Protein AF-A0A3D1LBL6-F1 (afdb_monomer_lite)

Foldseek 3Di:
DCPPLNDQPLVLVPPPSPWPWDADPVRDIGCVVTCLSVDPVNPCVSVVCVVVVVVSVVVVVVVVD

pLDDT: mean 87.8, std 12.75, range [40.31, 96.75]

Structure (mmCIF, N/CA/C/O backbone):
data_AF-A0A3D1LBL6-F1
#
_entry.id   AF-A0A3D1LBL6-F1
#
loop_
_atom_site.group_PDB
_atom_site.id
_atom_site.type_symbol
_atom_site.label_atom_id
_atom_site.label_alt_id
_atom_site.label_comp_id
_atom_site.label_asym_id
_atom_site.label_entity_id
_atom_site.label_seq_id
_atom_site.pdbx_PDB_ins_code
_atom_site.Cartn_x
_atom_site.Cartn_y
_atom_site.Cartn_z
_atom_site.occupancy
_atom_site.B_iso_or_equiv
_atom_site.auth_seq_id
_atom_site.auth_comp_id
_atom_site.auth_asym_id
_atom_site.auth_atom_id
_atom_site.pdbx_PDB_model_num
ATOM 1 N N . PHE A 1 1 ? 18.026 -1.241 4.038 1.00 45.94 1 PHE A N 1
ATOM 2 C CA . PHE A 1 1 ? 17.829 -0.573 2.739 1.00 45.94 1 PHE A CA 1
ATOM 3 C C . PHE A 1 1 ? 16.327 -0.508 2.505 1.00 45.94 1 PHE A C 1
ATOM 5 O O . PHE A 1 1 ? 15.721 -1.553 2.340 1.00 45.94 1 PHE A O 1
ATOM 12 N N . ASN A 1 2 ? 15.706 0.662 2.660 1.00 40.31 2 ASN A N 1
ATOM 13 C CA . ASN A 1 2 ? 14.257 0.846 2.525 1.00 40.31 2 ASN A CA 1
ATOM 14 C C . ASN A 1 2 ? 14.077 2.142 1.728 1.00 40.31 2 ASN A C 1
ATOM 16 O O . ASN A 1 2 ? 14.015 3.232 2.288 1.00 40.31 2 ASN A O 1
ATOM 20 N N . CYS A 1 3 ? 14.206 2.047 0.409 1.00 51.94 3 CYS A N 1
ATOM 21 C CA . CYS A 1 3 ? 13.910 3.168 -0.475 1.00 51.94 3 CYS A CA 1
ATOM 22 C C . CYS A 1 3 ? 12.385 3.305 -0.607 1.00 51.94 3 CYS A C 1
ATOM 24 O O . CYS A 1 3 ? 11.652 2.369 -0.297 1.00 51.94 3 CYS A O 1
ATOM 26 N N . LEU A 1 4 ? 11.897 4.450 -1.098 1.00 52.28 4 LEU A N 1
ATOM 27 C CA . LEU A 1 4 ? 10.473 4.721 -1.378 1.00 52.28 4 LEU A CA 1
ATOM 28 C C . LEU A 1 4 ? 9.757 3.618 -2.200 1.00 52.28 4 LEU A C 1
ATOM 30 O O . LEU A 1 4 ? 8.535 3.601 -2.269 1.00 52.28 4 LEU A O 1
ATOM 34 N N . PHE A 1 5 ? 10.521 2.711 -2.815 1.00 57.00 5 PHE A N 1
ATOM 35 C CA . PHE A 1 5 ? 10.078 1.567 -3.614 1.00 57.00 5 PHE A CA 1
ATOM 36 C C . PHE A 1 5 ? 9.827 0.286 -2.796 1.00 57.00 5 PHE A C 1
ATOM 38 O O . PHE A 1 5 ? 9.318 -0.693 -3.326 1.00 57.00 5 PHE A O 1
ATOM 45 N N . CYS A 1 6 ? 10.172 0.266 -1.508 1.00 68.56 6 CYS A N 1
ATOM 46 C CA . CYS A 1 6 ? 9.966 -0.884 -0.622 1.00 68.56 6 CYS A CA 1
ATOM 47 C C . CYS A 1 6 ? 8.707 -0.754 0.250 1.00 68.56 6 CYS A C 1
ATOM 49 O O . CYS A 1 6 ? 8.268 -1.732 0.856 1.00 68.56 6 CYS A O 1
ATOM 51 N N . TYR A 1 7 ? 8.091 0.432 0.292 1.00 79.38 7 TYR A N 1
ATOM 52 C CA . TYR A 1 7 ? 6.813 0.651 0.964 1.00 79.38 7 TYR A CA 1
ATOM 53 C C . TYR A 1 7 ? 5.698 0.857 -0.063 1.00 79.38 7 TYR A C 1
ATOM 55 O O . TYR A 1 7 ? 5.674 1.844 -0.793 1.00 79.38 7 TYR A O 1
ATOM 63 N N . CYS A 1 8 ? 4.754 -0.084 -0.116 1.00 89.12 8 CYS A N 1
ATOM 64 C CA . CYS A 1 8 ? 3.590 0.026 -0.985 1.00 89.12 8 CYS A CA 1
ATOM 65 C C . CYS A 1 8 ? 2.546 0.954 -0.338 1.00 89.12 8 CYS A C 1
ATOM 67 O O . CYS A 1 8 ? 1.938 0.553 0.660 1.00 89.12 8 CYS A O 1
ATOM 69 N N . PRO A 1 9 ? 2.255 2.141 -0.906 1.00 90.00 9 PRO A N 1
ATOM 70 C CA . PRO A 1 9 ? 1.268 3.057 -0.328 1.00 90.00 9 PRO A CA 1
ATOM 71 C C . PRO A 1 9 ? -0.140 2.445 -0.308 1.00 90.00 9 PRO A C 1
ATOM 73 O O . PRO A 1 9 ? -0.954 2.781 0.545 1.00 90.00 9 PRO A O 1
ATOM 76 N N . LEU A 1 10 ? -0.405 1.469 -1.184 1.00 92.94 10 LEU A N 1
ATOM 77 C CA . LEU A 1 10 ? -1.675 0.745 -1.248 1.00 92.94 10 LEU A CA 1
ATOM 78 C C . LEU A 1 10 ? -1.923 -0.169 -0.038 1.00 92.94 10 LEU A C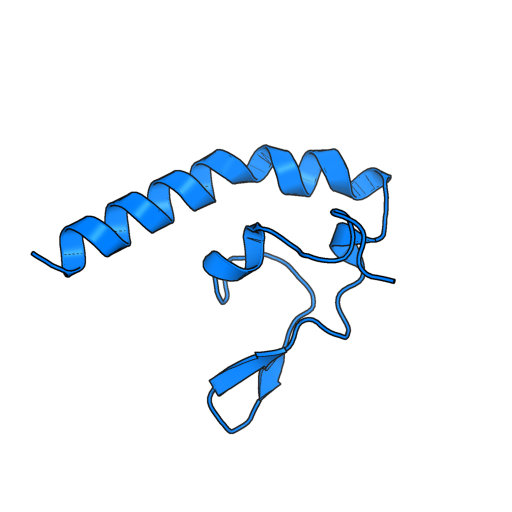 1
ATOM 80 O O . LEU A 1 10 ? -2.996 -0.759 0.051 1.00 92.94 10 LEU A O 1
ATOM 84 N N . TYR A 1 11 ? -0.981 -0.295 0.904 1.00 92.12 11 TYR A N 1
ATOM 85 C CA . TYR A 1 11 ? -1.171 -1.056 2.144 1.00 92.12 11 TYR A CA 1
ATOM 86 C C . TYR A 1 11 ? -2.474 -0.676 2.871 1.00 92.12 11 TYR A C 1
ATOM 88 O O . TYR A 1 11 ? -3.208 -1.562 3.315 1.00 92.12 11 TYR A O 1
ATOM 96 N N . ALA A 1 12 ? -2.801 0.622 2.912 1.00 91.12 12 ALA A N 1
ATOM 97 C CA . ALA A 1 12 ? -3.991 1.161 3.577 1.00 91.12 12 ALA A CA 1
ATOM 98 C C . ALA A 1 12 ? -5.325 0.719 2.942 1.00 91.12 12 ALA A C 1
ATOM 100 O O . ALA A 1 12 ? -6.364 0.770 3.598 1.00 91.12 12 ALA A O 1
ATOM 101 N N . LEU A 1 13 ? -5.303 0.217 1.701 1.00 94.69 13 LEU A N 1
ATOM 102 C CA . LEU A 1 13 ? -6.479 -0.359 1.040 1.00 94.69 13 LEU A CA 1
ATOM 103 C C . LEU A 1 13 ? -6.824 -1.765 1.555 1.00 94.69 13 LEU A C 1
ATOM 105 O O . LEU A 1 13 ? -7.791 -2.372 1.103 1.00 94.69 13 LEU A O 1
ATOM 109 N N . GLY A 1 14 ? -6.044 -2.322 2.488 1.00 93.88 14 GLY A N 1
ATOM 110 C CA . GLY A 1 14 ? -6.339 -3.624 3.078 1.00 93.88 14 GLY A CA 1
ATOM 111 C C . GLY A 1 14 ? -6.410 -4.711 2.008 1.00 93.88 14 GLY A C 1
ATOM 112 O O . GLY A 1 14 ? -5.509 -4.818 1.172 1.00 93.88 14 GLY A O 1
ATOM 113 N N . LYS A 1 15 ? -7.458 -5.537 2.024 1.00 94.31 15 LYS A N 1
ATOM 114 C CA . LYS A 1 15 ? -7.632 -6.622 1.044 1.00 94.31 15 LYS A CA 1
ATOM 115 C C . LYS A 1 15 ? -7.732 -6.133 -0.406 1.00 94.31 15 LYS A C 1
ATOM 117 O O . LYS A 1 15 ? -7.331 -6.850 -1.317 1.00 94.31 15 LYS A O 1
ATOM 122 N N . ASP A 1 16 ? -8.163 -4.890 -0.599 1.00 95.00 16 ASP A N 1
ATOM 123 C CA . ASP A 1 16 ? -8.419 -4.307 -1.911 1.00 95.00 16 ASP A CA 1
ATOM 124 C C . ASP A 1 16 ? -7.155 -3.698 -2.536 1.00 95.00 16 ASP A C 1
ATOM 126 O O . ASP A 1 16 ? -7.222 -3.108 -3.610 1.00 95.00 16 ASP A O 1
ATOM 130 N N . CYS A 1 17 ? -5.974 -3.849 -1.915 1.00 93.94 17 CYS A N 1
ATOM 131 C CA . CYS A 1 17 ? -4.725 -3.296 -2.449 1.00 93.94 17 CYS A CA 1
ATOM 132 C C . CYS A 1 17 ? -4.270 -3.947 -3.769 1.00 93.94 17 CYS A C 1
ATOM 134 O O . CYS A 1 17 ? -3.478 -3.355 -4.502 1.00 93.94 17 CYS A O 1
ATOM 136 N N . GLY A 1 18 ? -4.772 -5.148 -4.088 1.00 91.94 18 GLY A N 1
ATOM 137 C CA . GLY A 1 18 ? -4.441 -5.883 -5.315 1.00 91.94 18 GLY A CA 1
ATOM 138 C C . GLY A 1 18 ? -3.011 -6.438 -5.358 1.00 91.94 18 GLY A C 1
ATOM 139 O O . GLY A 1 18 ? -2.514 -6.754 -6.439 1.00 91.94 18 GLY A O 1
ATOM 140 N N . GLY A 1 19 ? -2.338 -6.511 -4.204 1.00 91.88 19 GLY A N 1
ATOM 141 C CA . GLY A 1 19 ? -0.992 -7.065 -4.062 1.00 91.88 19 GLY A CA 1
ATOM 142 C C . GLY A 1 19 ? -0.949 -8.514 -3.592 1.00 91.88 19 GLY A C 1
ATOM 143 O O . GLY A 1 19 ? -1.956 -9.067 -3.161 1.00 91.88 19 GLY A O 1
ATOM 144 N N . ASN A 1 20 ? 0.242 -9.111 -3.638 1.00 93.25 20 ASN A N 1
ATOM 145 C CA . ASN A 1 20 ? 0.487 -10.475 -3.171 1.00 93.25 20 ASN A CA 1
ATOM 146 C C . ASN A 1 20 ? 0.859 -10.486 -1.678 1.00 93.25 20 ASN A C 1
ATOM 148 O O . ASN A 1 20 ? 2.011 -10.707 -1.310 1.00 93.25 20 ASN A O 1
ATOM 152 N N . PHE A 1 21 ? -0.102 -10.134 -0.825 1.00 93.88 21 PHE A N 1
ATOM 153 C CA . PHE A 1 21 ? 0.064 -10.099 0.630 1.00 93.88 21 PHE A CA 1
ATOM 154 C C . PHE A 1 21 ? -0.636 -11.296 1.282 1.00 93.88 21 PHE A C 1
ATOM 156 O O . PHE A 1 21 ? -1.497 -11.938 0.681 1.00 93.88 21 PHE A O 1
ATOM 163 N N . ARG A 1 22 ? -0.339 -11.528 2.558 1.00 95.50 22 ARG A N 1
ATOM 164 C CA . ARG A 1 22 ? -1.109 -12.429 3.427 1.00 95.50 22 ARG A CA 1
ATOM 165 C C . ARG A 1 22 ? -1.489 -11.722 4.723 1.00 95.50 22 ARG A C 1
ATOM 167 O O . ARG A 1 22 ? -0.898 -10.701 5.064 1.00 95.50 22 ARG A O 1
ATOM 174 N N . TYR A 1 23 ? -2.464 -12.263 5.442 1.00 96.31 23 TYR A N 1
ATOM 175 C CA . TYR A 1 23 ? -2.713 -11.876 6.828 1.00 96.31 23 TYR A CA 1
ATOM 176 C C . TYR A 1 23 ? -2.099 -12.922 7.755 1.00 96.31 23 TYR A C 1
ATOM 178 O O . TYR A 1 23 ? -2.220 -14.120 7.502 1.00 96.31 23 TYR A O 1
ATOM 186 N N . THR A 1 24 ? -1.414 -12.468 8.800 1.00 96.25 24 THR A N 1
ATOM 187 C CA . THR A 1 24 ? -0.974 -13.335 9.895 1.00 96.25 24 THR A CA 1
ATOM 188 C C . THR A 1 24 ? -2.181 -13.802 10.710 1.00 96.25 24 THR A C 1
ATOM 190 O O . THR A 1 24 ? -3.264 -13.223 10.623 1.00 96.25 24 THR A O 1
ATOM 193 N N . GLU A 1 25 ? -1.989 -14.807 11.565 1.00 96.75 25 GLU A N 1
ATOM 194 C CA . GLU A 1 25 ? -3.024 -15.269 12.506 1.00 96.75 25 GLU A CA 1
ATOM 195 C C . GLU A 1 25 ? -3.513 -14.149 13.440 1.00 96.75 25 GLU A C 1
ATOM 197 O O . GLU A 1 25 ? -4.678 -14.109 13.819 1.00 96.75 25 GLU A O 1
ATOM 202 N N . SER A 1 26 ? -2.641 -13.186 13.751 1.00 96.69 26 SER A N 1
ATOM 203 C CA . SER A 1 26 ? -2.958 -11.986 14.532 1.00 96.69 26 SER A CA 1
ATOM 204 C C . SER A 1 26 ? -3.653 -10.871 13.734 1.00 96.69 26 SER A C 1
ATOM 206 O O . SER A 1 26 ? -3.861 -9.782 14.263 1.00 96.69 26 SER A O 1
ATOM 208 N N . GLY A 1 27 ? -3.994 -11.104 12.463 1.00 94.88 27 GLY A N 1
ATOM 209 C CA . GLY A 1 27 ? -4.676 -10.130 11.607 1.00 94.88 27 GLY A CA 1
ATOM 210 C C . GLY A 1 27 ? -3.775 -9.024 11.047 1.00 94.88 27 GLY A C 1
ATOM 211 O O . GLY A 1 27 ? -4.274 -8.059 10.468 1.00 94.88 27 GLY A O 1
ATOM 212 N N . ILE A 1 28 ? -2.451 -9.149 11.174 1.00 94.56 28 ILE A N 1
ATOM 213 C CA . ILE A 1 28 ? -1.496 -8.182 10.620 1.00 94.56 28 ILE A CA 1
ATOM 214 C C . ILE A 1 28 ? -1.310 -8.472 9.134 1.00 94.56 28 ILE A C 1
ATOM 216 O O . ILE A 1 28 ? -1.095 -9.614 8.726 1.00 94.56 28 ILE A O 1
ATOM 220 N N . LYS A 1 29 ? -1.381 -7.431 8.306 1.00 93.88 29 LYS A N 1
ATOM 221 C CA . LYS A 1 29 ? -1.123 -7.548 6.872 1.00 93.88 29 LYS A CA 1
ATOM 222 C C . LYS A 1 29 ? 0.388 -7.644 6.636 1.00 93.88 29 LYS A C 1
ATOM 224 O O . LYS A 1 29 ? 1.124 -6.693 6.873 1.00 93.88 29 LYS A O 1
ATOM 229 N N . ASP A 1 30 ? 0.840 -8.790 6.147 1.00 93.31 30 ASP A N 1
ATOM 230 C CA . ASP A 1 30 ? 2.233 -9.071 5.807 1.00 93.31 30 ASP A CA 1
ATOM 231 C C . ASP A 1 30 ? 2.432 -8.972 4.287 1.00 93.31 30 ASP A C 1
ATOM 233 O O . ASP A 1 30 ? 1.928 -9.791 3.511 1.00 93.31 30 ASP A O 1
ATOM 237 N N . CYS A 1 31 ? 3.170 -7.944 3.867 1.00 92.31 31 CYS A N 1
ATOM 238 C CA . CYS A 1 31 ? 3.525 -7.688 2.470 1.00 92.31 31 CYS A CA 1
ATOM 239 C C . CYS A 1 31 ? 4.962 -8.111 2.123 1.00 92.31 31 CYS A C 1
ATOM 241 O O . CYS A 1 31 ? 5.415 -7.796 1.026 1.00 92.31 31 CYS A O 1
ATOM 243 N N . SER A 1 32 ? 5.687 -8.803 3.012 1.00 89.38 32 SER A N 1
ATOM 244 C CA . SER A 1 32 ? 7.101 -9.162 2.797 1.00 89.38 32 SER A CA 1
ATOM 245 C C . SER A 1 32 ? 7.348 -10.004 1.535 1.00 89.38 32 SER A C 1
ATOM 247 O O . SER A 1 32 ? 8.419 -9.909 0.945 1.00 89.38 32 SER A O 1
ATOM 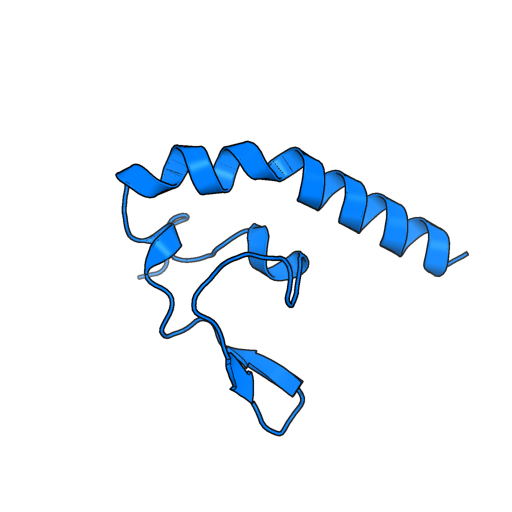249 N N . GLY A 1 33 ? 6.353 -10.778 1.084 1.00 88.88 33 GLY A N 1
ATOM 250 C CA . GLY A 1 33 ? 6.392 -11.550 -0.168 1.00 88.88 33 GLY A CA 1
ATOM 251 C C . GLY A 1 33 ? 5.882 -10.815 -1.417 1.00 88.88 33 GLY A C 1
ATOM 252 O O . GLY A 1 33 ? 5.794 -11.415 -2.489 1.00 88.88 33 GLY A O 1
ATOM 253 N N . CYS A 1 34 ? 5.500 -9.540 -1.308 1.00 90.88 34 CYS A N 1
ATOM 254 C CA . CYS A 1 34 ? 4.952 -8.773 -2.424 1.00 90.88 34 CYS A CA 1
ATOM 255 C C . CYS A 1 34 ? 6.062 -8.034 -3.186 1.00 90.88 34 CYS A C 1
ATOM 257 O O . CYS A 1 34 ? 6.725 -7.155 -2.639 1.00 90.88 34 CYS A O 1
ATOM 259 N N . MET A 1 35 ? 6.220 -8.337 -4.478 1.00 88.88 35 MET A N 1
ATOM 260 C CA . MET A 1 35 ? 7.229 -7.704 -5.344 1.00 88.88 35 MET A CA 1
ATOM 261 C C . MET A 1 35 ? 6.692 -6.564 -6.212 1.00 88.88 35 MET A C 1
ATOM 263 O O . MET A 1 35 ? 7.475 -5.857 -6.833 1.00 88.88 35 MET A O 1
ATOM 267 N N . ILE A 1 36 ? 5.380 -6.308 -6.186 1.00 90.19 36 ILE A N 1
ATOM 268 C CA . ILE A 1 36 ? 4.753 -5.253 -6.997 1.00 90.19 36 ILE A CA 1
ATOM 269 C C . ILE A 1 36 ? 5.444 -3.888 -6.857 1.00 90.19 36 ILE A C 1
ATOM 271 O O . ILE A 1 36 ? 5.746 -3.304 -7.893 1.00 90.19 36 ILE A O 1
ATOM 275 N N . PRO A 1 37 ? 5.722 -3.347 -5.650 1.00 86.81 37 PRO A N 1
ATOM 276 C CA . PRO A 1 37 ? 6.362 -2.033 -5.550 1.00 86.81 37 PRO A CA 1
ATOM 277 C C . PRO A 1 37 ? 7.861 -2.061 -5.919 1.00 86.81 37 PRO A C 1
ATOM 279 O O . PRO A 1 37 ? 8.447 -1.003 -6.136 1.00 86.81 37 PRO A O 1
ATOM 282 N N . HIS A 1 38 ? 8.467 -3.252 -6.025 1.00 83.94 38 HIS A N 1
ATOM 283 C CA . HIS A 1 38 ? 9.888 -3.451 -6.322 1.00 83.94 38 HIS A CA 1
ATOM 284 C C . HIS A 1 38 ? 10.200 -3.514 -7.828 1.00 83.94 38 HIS A C 1
ATOM 286 O O . HIS A 1 38 ? 11.369 -3.480 -8.211 1.00 83.94 38 HIS A O 1
ATOM 292 N N . GLU A 1 39 ? 9.178 -3.581 -8.681 1.00 86.56 39 GLU A N 1
ATOM 293 C CA . GLU A 1 39 ? 9.300 -3.585 -10.142 1.00 86.56 39 GLU A CA 1
ATOM 294 C C . GLU A 1 39 ? 8.931 -2.205 -10.704 1.00 86.56 39 GLU A C 1
ATOM 296 O O . GLU A 1 39 ? 7.867 -1.656 -10.403 1.00 86.56 39 GLU A O 1
ATOM 301 N N . LYS A 1 40 ? 9.800 -1.625 -11.539 1.00 85.88 40 LYS A N 1
ATOM 302 C CA . LYS A 1 40 ? 9.628 -0.255 -12.061 1.00 85.88 40 LYS A CA 1
ATOM 303 C C . LYS A 1 40 ? 8.393 -0.133 -12.952 1.00 85.88 40 LYS A C 1
ATOM 305 O O . LYS A 1 40 ? 7.714 0.891 -12.946 1.00 85.88 40 LYS A O 1
ATOM 310 N N . GLU A 1 41 ? 8.088 -1.194 -13.683 1.00 89.00 41 GLU A N 1
ATOM 311 C CA . GLU A 1 41 ? 6.967 -1.330 -14.608 1.00 89.00 41 GLU A CA 1
ATOM 312 C C . GLU A 1 41 ? 5.621 -1.191 -13.879 1.00 89.00 41 GLU A C 1
ATOM 314 O O . GLU A 1 41 ? 4.645 -0.696 -14.441 1.00 89.00 41 GLU A O 1
ATOM 319 N N . ASN A 1 42 ? 5.581 -1.542 -12.591 1.00 89.62 42 ASN A N 1
ATOM 320 C CA . ASN A 1 42 ? 4.391 -1.431 -11.756 1.00 89.62 42 ASN A CA 1
ATOM 321 C C . ASN A 1 42 ? 4.187 -0.028 -11.163 1.00 89.62 42 ASN A C 1
ATOM 323 O O . ASN A 1 42 ? 3.170 0.206 -10.507 1.00 89.62 42 ASN A O 1
ATOM 327 N N . PHE A 1 43 ? 5.087 0.935 -11.398 1.00 86.88 43 PHE A N 1
ATOM 328 C CA . PHE A 1 43 ? 4.949 2.282 -10.836 1.00 86.88 43 PHE A CA 1
ATOM 329 C C . PHE A 1 43 ? 3.639 2.953 -11.258 1.00 86.88 43 PHE A C 1
ATOM 331 O O . PHE A 1 43 ? 2.915 3.460 -10.404 1.00 86.88 43 PHE A O 1
ATOM 338 N N . GLY A 1 44 ? 3.290 2.883 -12.548 1.00 90.31 44 GLY A N 1
ATOM 339 C CA . GLY A 1 44 ? 2.030 3.433 -13.058 1.00 90.31 44 GLY A CA 1
ATOM 340 C C . GLY A 1 44 ? 0.798 2.778 -12.430 1.00 90.31 44 GLY A C 1
ATOM 341 O O . GLY A 1 44 ? -0.193 3.447 -12.151 1.00 90.31 44 GLY A O 1
ATOM 342 N N . ARG A 1 45 ? 0.879 1.478 -12.120 1.00 90.31 45 ARG A N 1
ATOM 343 C CA . ARG A 1 45 ? -0.182 0.750 -11.415 1.00 90.31 45 ARG A CA 1
ATOM 344 C C . ARG A 1 45 ? -0.339 1.231 -9.974 1.00 90.31 45 ARG A C 1
ATOM 346 O O . ARG A 1 45 ? -1.462 1.345 -9.496 1.00 90.31 45 ARG A O 1
ATOM 353 N N . VAL A 1 46 ? 0.764 1.489 -9.272 1.00 90.88 46 VAL A N 1
ATOM 354 C CA . VAL A 1 46 ? 0.729 1.963 -7.881 1.00 90.88 46 VAL A CA 1
ATOM 355 C C . VAL A 1 46 ? 0.228 3.406 -7.813 1.00 90.88 46 VAL A C 1
ATOM 357 O O . VAL A 1 46 ? -0.666 3.701 -7.023 1.00 90.88 46 VAL A O 1
ATOM 360 N N . THR A 1 47 ? 0.758 4.298 -8.654 1.00 91.38 47 THR A N 1
ATOM 361 C CA . THR A 1 47 ? 0.368 5.717 -8.658 1.00 91.38 47 THR A CA 1
ATOM 362 C C . THR A 1 47 ? -1.038 5.949 -9.197 1.00 91.38 47 THR A C 1
ATOM 364 O O . THR A 1 47 ? -1.764 6.778 -8.654 1.00 91.38 47 THR A O 1
ATOM 367 N N . GLY A 1 48 ? -1.481 5.159 -10.180 1.00 94.25 48 GLY A N 1
ATOM 368 C CA . GLY A 1 48 ? -2.841 5.223 -10.722 1.00 94.25 48 GLY A CA 1
ATOM 369 C C . GLY A 1 48 ? -3.946 4.925 -9.703 1.00 94.25 48 GLY A C 1
ATOM 370 O O . GLY A 1 48 ? -5.103 5.239 -9.951 1.00 94.25 48 GLY A O 1
ATOM 371 N N . ARG A 1 49 ? -3.601 4.364 -8.537 1.00 94.81 49 ARG A N 1
ATOM 372 C CA . ARG A 1 49 ? -4.543 4.035 -7.456 1.00 94.81 49 ARG A CA 1
ATOM 373 C C . ARG A 1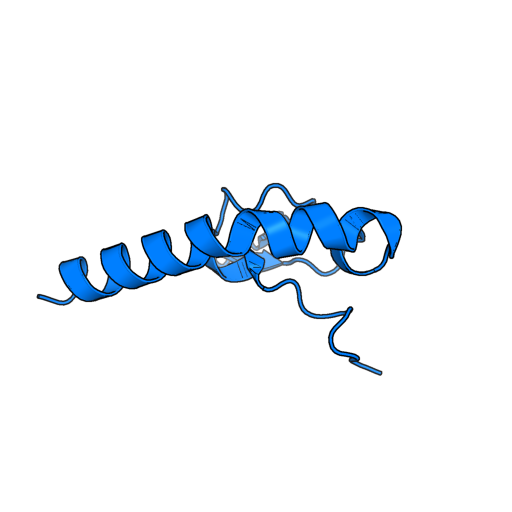 49 ? -4.536 5.018 -6.286 1.00 94.81 49 ARG A C 1
ATOM 375 O O . ARG A 1 49 ? -5.134 4.748 -5.249 1.00 94.81 49 ARG A O 1
ATOM 382 N N . PHE A 1 50 ? -3.888 6.173 -6.428 1.00 93.38 50 PHE A N 1
ATOM 383 C CA . PHE A 1 50 ? -3.877 7.187 -5.367 1.00 93.38 50 PHE A CA 1
ATOM 384 C C . PHE A 1 50 ? -5.273 7.746 -5.061 1.00 93.38 50 PHE A C 1
ATOM 386 O O . PHE A 1 50 ? -5.556 8.059 -3.909 1.00 93.38 50 PHE A O 1
ATOM 393 N N . GLN A 1 51 ? -6.169 7.807 -6.050 1.00 95.50 51 GLN A N 1
ATOM 394 C CA . GLN A 1 51 ? -7.558 8.221 -5.821 1.00 95.50 51 GLN A CA 1
ATOM 395 C C . GLN A 1 51 ? -8.293 7.270 -4.866 1.00 95.50 51 GLN A C 1
ATOM 397 O O . GLN A 1 51 ? -9.033 7.732 -4.000 1.00 95.50 51 GLN A O 1
ATOM 402 N N . ASP A 1 52 ? -8.019 5.967 -4.951 1.00 96.38 52 ASP A N 1
ATOM 403 C CA . ASP A 1 52 ? -8.608 4.971 -4.051 1.00 96.38 52 ASP A CA 1
ATOM 404 C C . ASP A 1 52 ? -8.115 5.158 -2.612 1.00 96.38 52 ASP A C 1
ATOM 406 O O . ASP A 1 52 ? -8.872 4.967 -1.661 1.00 96.38 52 ASP A O 1
ATOM 410 N N . LEU A 1 53 ? -6.853 5.568 -2.438 1.00 94.50 53 LEU A N 1
A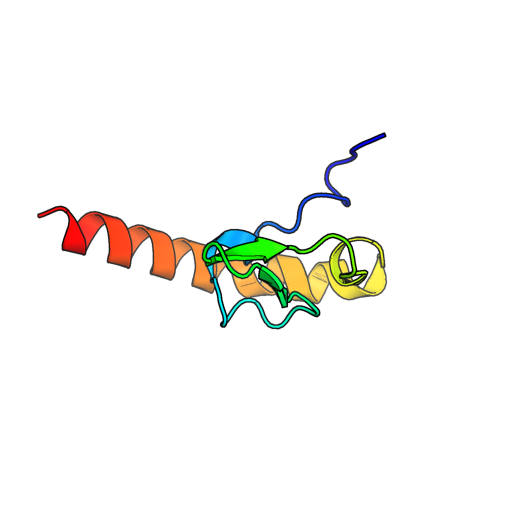TOM 411 C CA . LEU A 1 53 ? -6.311 5.917 -1.123 1.00 94.50 53 LEU A CA 1
ATOM 412 C C . LEU A 1 53 ? -7.003 7.148 -0.541 1.00 94.50 53 LEU A C 1
ATOM 414 O O . LEU A 1 53 ? -7.408 7.113 0.618 1.00 94.50 53 LEU A O 1
ATOM 418 N N . CYS A 1 54 ? -7.172 8.210 -1.331 1.00 95.56 54 CYS A N 1
ATOM 419 C CA . CYS A 1 54 ? -7.901 9.401 -0.894 1.00 95.56 54 CYS A CA 1
ATOM 420 C C . CYS A 1 54 ? -9.339 9.055 -0.490 1.00 95.56 54 CYS A C 1
ATOM 422 O O . CYS A 1 54 ? -9.773 9.439 0.592 1.00 95.56 54 CYS A O 1
ATOM 424 N N . ALA A 1 55 ? -10.045 8.269 -1.309 1.00 96.00 55 ALA A N 1
ATOM 425 C CA . ALA A 1 55 ? -11.394 7.808 -0.991 1.00 96.00 55 ALA A CA 1
ATOM 426 C C . ALA A 1 55 ? -11.424 7.027 0.330 1.00 96.00 55 ALA A C 1
ATOM 428 O O . ALA A 1 55 ? -12.263 7.295 1.190 1.00 96.00 55 ALA A O 1
ATOM 429 N N . ARG A 1 56 ? -10.460 6.118 0.534 1.00 94.75 56 ARG A N 1
ATOM 430 C CA . ARG A 1 56 ? -10.350 5.345 1.771 1.00 94.75 56 ARG A CA 1
ATOM 431 C C . ARG A 1 56 ? -10.121 6.224 3.000 1.00 94.75 56 ARG A C 1
ATOM 433 O O . ARG A 1 56 ? -10.691 5.939 4.047 1.00 94.75 56 ARG A O 1
ATOM 440 N N . ILE A 1 57 ? -9.298 7.262 2.889 1.00 93.94 57 ILE A N 1
ATOM 441 C CA . ILE A 1 57 ? -9.053 8.201 3.990 1.00 93.94 57 ILE A CA 1
ATOM 442 C C . ILE A 1 57 ? -10.344 8.950 4.333 1.00 93.94 57 ILE A C 1
ATOM 444 O O . ILE A 1 57 ? -10.765 8.910 5.485 1.00 93.94 57 ILE A O 1
ATOM 448 N N . CYS A 1 58 ? -11.038 9.509 3.338 1.00 95.69 58 CYS A N 1
ATOM 449 C CA . CYS A 1 58 ? -12.313 10.194 3.564 1.00 95.69 58 CYS A CA 1
ATOM 450 C C . CYS A 1 58 ? -13.375 9.277 4.199 1.00 95.69 58 CYS A C 1
ATOM 452 O O . CYS A 1 58 ? -14.170 9.718 5.020 1.00 95.69 58 CYS A O 1
ATOM 454 N N . GLU A 1 59 ? -13.421 7.991 3.834 1.00 94.50 59 GLU A N 1
ATOM 455 C CA . GLU A 1 59 ? -14.315 7.022 4.484 1.00 94.50 59 GLU A CA 1
ATOM 456 C C . GLU A 1 59 ? -13.989 6.782 5.959 1.00 94.50 59 GLU A C 1
ATOM 458 O O . GLU A 1 59 ? -14.903 6.509 6.736 1.00 94.50 59 GLU A O 1
ATOM 463 N N . LEU A 1 60 ? -12.705 6.784 6.324 1.00 91.44 60 LEU A N 1
ATOM 464 C CA . LEU A 1 60 ? -12.265 6.570 7.701 1.00 91.44 60 LEU A CA 1
ATOM 465 C C . LEU A 1 60 ? -12.607 7.784 8.562 1.00 91.44 60 LEU A C 1
ATOM 467 O O . LEU A 1 60 ? -13.229 7.604 9.601 1.00 91.44 60 LEU A O 1
ATOM 471 N N . GLU A 1 61 ? -12.319 8.992 8.076 1.00 94.25 61 GLU A N 1
ATOM 472 C CA . GLU A 1 61 ? -12.672 10.249 8.755 1.00 94.25 61 GLU A CA 1
ATOM 473 C C . GLU A 1 61 ? -14.182 10.328 9.036 1.00 94.25 61 GLU A C 1
ATOM 475 O O . GLU A 1 61 ? -14.600 10.641 10.143 1.00 94.25 61 GLU A O 1
ATOM 480 N N . ARG A 1 62 ? -15.020 9.920 8.073 1.00 94.25 62 ARG A N 1
ATOM 481 C CA . ARG A 1 62 ? -16.487 9.885 8.227 1.00 94.25 62 ARG A CA 1
ATOM 482 C C . ARG A 1 62 ? -17.021 8.811 9.181 1.00 94.25 62 ARG A C 1
ATOM 484 O O . ARG A 1 62 ? -18.208 8.828 9.479 1.00 94.25 62 ARG A O 1
ATOM 491 N N . LYS A 1 63 ? -16.215 7.811 9.549 1.00 87.19 63 LYS A N 1
ATOM 492 C CA . LYS A 1 63 ? -16.595 6.743 10.498 1.00 87.19 63 LYS A CA 1
ATOM 493 C C . LYS A 1 63 ? -16.162 7.048 11.927 1.00 87.19 63 LYS A C 1
AT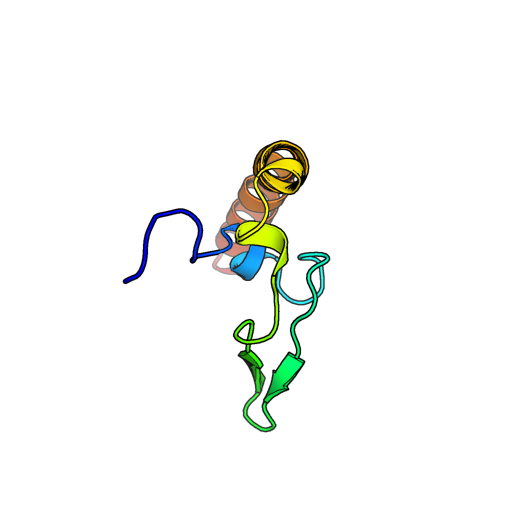OM 495 O O . LYS A 1 63 ? -16.571 6.329 12.835 1.00 87.19 63 LYS A O 1
ATOM 500 N N . GLU A 1 64 ? -15.283 8.028 12.093 1.00 77.25 64 GLU A N 1
ATOM 501 C CA . GLU A 1 64 ? -14.843 8.518 13.396 1.00 77.25 64 GLU A CA 1
ATOM 502 C C . GLU A 1 64 ? -15.808 9.570 13.973 1.00 77.25 64 GLU A C 1
ATOM 504 O O . GLU A 1 64 ? -15.768 9.819 15.178 1.00 77.25 64 GLU A O 1
ATOM 509 N N . GLU A 1 65 ? -16.693 10.127 13.137 1.00 59.81 65 GLU A N 1
ATOM 510 C CA . GLU A 1 65 ? -17.868 10.939 13.510 1.00 59.81 65 GLU A CA 1
ATOM 511 C C . GLU A 1 65 ? -19.071 10.076 13.928 1.00 59.81 65 GLU A C 1
ATOM 513 O O . GLU A 1 65 ? -19.747 10.459 14.913 1.00 59.81 65 GLU A O 1
#

Radius of gyration: 12.87 Å; chains: 1; bounding box: 36×26×29 Å

Sequence (65 aa):
FNCLFCYCPLYALGKDCGGNFRYTESGIKDCSGCMIPHEKENFGRVTGRFQDLCARICELERKEE

Secondary structure (DSSP, 8-state):
---TTSS-GGGGGGGGG-SS-EE-TTS-EE-TT--GGGSGGGHHHHHTTHHH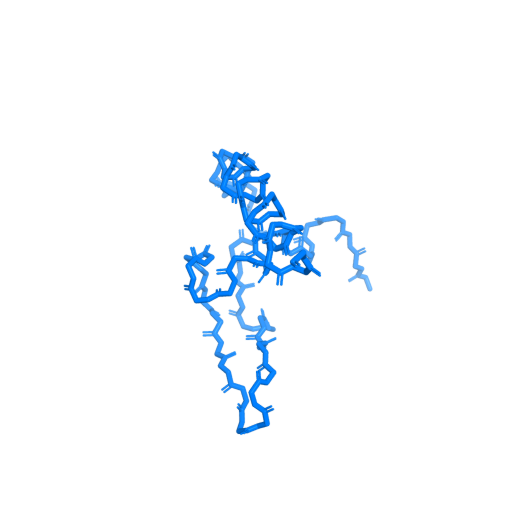HHHHHHHHHHHH-